Protein AF-A0A969QPL1-F1 (afdb_monomer_lite)

Radius of gyration: 15.85 Å; chains: 1; bounding box: 50×23×35 Å

Secondary structure (DSSP, 8-state):
-PPPPPPEEEEE-SSPPPHHHHHHHHHHHHSPP-EE-GGG----HHHHHHT----GGGTT-----SS-TTEEETTS--TT-SSS---EEE-SSEEEEETT-SS--B-TTT--B-

pLDDT: mean 81.13, std 14.59, range [41.38, 93.62]

Foldseek 3Di:
DDDDDKDKDKDWDPPFDDPLVQVQVQLLQVAFAAQFDLVQDPDQPSCVVVVHDLPASNQSGRPDDPDRPGGPGSQDGGPPDPGRHDQWHDDRTMIMHIPVNDDFPQPRVPRDTD

Sequence (114 aa):
MGYSTDFYGFWTLTPALSLAQTDYLQKFSRTRRVKRDPNLIKTDRRLTGIGLSLGVDAEYFVDVEDEDESIVDINLPPGSQPSLWCKWRTNDRAIAWSILGEKNSMDMSNGSII

Structure (mmCIF, N/CA/C/O backbone):
data_AF-A0A969QPL1-F1
#
_entry.id   AF-A0A969QPL1-F1
#
loop_
_atom_site.group_PDB
_atom_site.id
_atom_site.type_symbol
_atom_site.label_atom_id
_atom_site.label_alt_id
_atom_site.label_comp_id
_atom_site.label_asym_id
_atom_site.label_entity_id
_atom_site.label_seq_id
_atom_site.pdbx_PDB_ins_code
_atom_site.Cartn_x
_atom_site.Cartn_y
_atom_site.Cartn_z
_atom_site.occupancy
_atom_site.B_iso_or_equiv
_atom_site.auth_seq_id
_atom_site.auth_comp_id
_atom_site.auth_asym_id
_atom_site.auth_atom_id
_atom_site.pdbx_PDB_model_num
ATOM 1 N N . MET A 1 1 ? -34.125 -0.397 -16.904 1.00 52.84 1 MET A N 1
ATOM 2 C CA . MET A 1 1 ? -34.489 -0.640 -15.492 1.00 52.84 1 MET A CA 1
ATOM 3 C C . MET A 1 1 ? -33.302 -1.329 -14.831 1.00 52.84 1 MET A C 1
ATOM 5 O O . MET A 1 1 ? -33.234 -2.547 -14.851 1.00 52.84 1 MET A O 1
ATOM 9 N N . GLY A 1 2 ? -32.290 -0.567 -14.411 1.00 61.09 2 GLY A N 1
ATOM 10 C CA . GLY A 1 2 ? -31.081 -1.128 -13.802 1.00 61.09 2 GLY A CA 1
ATOM 11 C C . GLY A 1 2 ? -31.193 -1.056 -12.287 1.00 61.09 2 GLY A C 1
ATOM 12 O O . GLY A 1 2 ? -31.352 0.039 -11.758 1.00 61.09 2 GLY A O 1
ATOM 13 N N . TYR A 1 3 ? -31.138 -2.197 -11.607 1.00 68.81 3 TYR A N 1
ATOM 14 C CA . TYR A 1 3 ? -30.953 -2.242 -10.160 1.00 68.81 3 TYR A CA 1
ATOM 15 C C . TYR A 1 3 ? -29.448 -2.195 -9.885 1.00 68.81 3 TYR A C 1
ATOM 17 O O . TYR A 1 3 ? -28.711 -3.052 -10.373 1.00 68.81 3 TYR A O 1
ATOM 25 N N . SER A 1 4 ? -28.978 -1.194 -9.145 1.00 69.56 4 SER A N 1
ATOM 26 C CA . SER A 1 4 ? -27.626 -1.196 -8.584 1.00 69.56 4 SER A CA 1
ATOM 27 C C . SER A 1 4 ? -27.645 -1.968 -7.266 1.00 69.56 4 SER A C 1
ATOM 29 O O . SER A 1 4 ? -28.507 -1.733 -6.422 1.00 69.56 4 SER A O 1
ATOM 31 N N . THR A 1 5 ? -26.722 -2.916 -7.100 1.00 73.12 5 THR A N 1
ATOM 32 C CA . THR A 1 5 ? -26.474 -3.574 -5.809 1.00 73.12 5 THR A CA 1
ATOM 33 C C . THR A 1 5 ? -25.208 -2.981 -5.220 1.00 73.12 5 THR A C 1
ATOM 35 O O . THR A 1 5 ? -24.133 -3.117 -5.806 1.00 73.12 5 THR A O 1
ATOM 38 N N . ASP A 1 6 ? -25.346 -2.325 -4.073 1.00 72.69 6 ASP A N 1
ATOM 39 C CA . ASP A 1 6 ? -24.229 -1.711 -3.371 1.00 72.69 6 ASP A CA 1
ATOM 40 C C . ASP A 1 6 ? -23.701 -2.657 -2.295 1.00 72.69 6 ASP A C 1
ATOM 42 O O . ASP A 1 6 ? -24.438 -3.103 -1.417 1.00 72.69 6 ASP A O 1
ATOM 46 N N . PHE A 1 7 ? -22.401 -2.946 -2.354 1.00 76.00 7 PHE A N 1
ATOM 47 C CA . PHE A 1 7 ? -21.707 -3.716 -1.329 1.00 76.00 7 PHE A CA 1
ATOM 48 C C . PHE A 1 7 ? -20.938 -2.769 -0.413 1.00 76.00 7 PHE A C 1
ATOM 50 O O . PHE A 1 7 ? -20.130 -1.950 -0.869 1.00 76.00 7 PHE A O 1
ATOM 57 N N . TYR A 1 8 ? -21.179 -2.911 0.884 1.00 81.94 8 TYR A N 1
ATOM 58 C CA . TYR A 1 8 ? -20.460 -2.217 1.939 1.00 81.94 8 TYR A CA 1
ATOM 59 C C . TYR A 1 8 ? -20.210 -3.169 3.104 1.00 81.94 8 TYR A C 1
ATOM 61 O O . TYR A 1 8 ? -20.913 -4.164 3.283 1.00 81.94 8 TYR A O 1
ATOM 69 N N . GLY A 1 9 ? -19.190 -2.865 3.892 1.00 83.00 9 GLY A N 1
ATOM 70 C CA . GLY A 1 9 ? -18.877 -3.619 5.092 1.00 83.00 9 GLY A CA 1
ATOM 71 C C . GLY A 1 9 ? -17.700 -3.016 5.832 1.00 83.00 9 GLY A C 1
ATOM 72 O O . GLY A 1 9 ? -17.026 -2.109 5.339 1.00 83.00 9 GLY A O 1
ATOM 73 N N . PHE A 1 10 ? -17.488 -3.505 7.044 1.00 87.25 10 PHE A N 1
ATOM 74 C CA . PHE A 1 10 ? -16.338 -3.164 7.859 1.00 87.25 10 PHE A CA 1
ATOM 75 C C . PHE A 1 10 ? -16.001 -4.333 8.778 1.00 87.25 10 PHE A C 1
ATOM 77 O O . PHE A 1 10 ? -16.836 -5.200 9.039 1.00 87.25 10 PHE A O 1
ATOM 84 N N . TRP A 1 11 ? -14.779 -4.337 9.289 1.00 85.75 11 TRP A N 1
ATOM 85 C CA . TRP A 1 11 ? -14.391 -5.189 10.405 1.00 85.75 11 TRP A CA 1
ATOM 86 C C . TRP A 1 11 ? -13.685 -4.367 11.478 1.00 85.75 11 TRP A C 1
ATOM 88 O O . TRP A 1 11 ? -13.185 -3.270 11.212 1.00 85.75 11 TRP A O 1
ATOM 98 N N . THR A 1 12 ? -13.649 -4.901 12.694 1.00 88.88 12 THR A N 1
ATOM 99 C CA . THR A 1 12 ? -12.961 -4.297 13.837 1.00 88.88 12 THR A CA 1
ATOM 100 C C . THR A 1 12 ? -11.598 -4.939 14.050 1.00 88.88 12 THR A C 1
ATOM 102 O O . THR A 1 12 ? -11.444 -6.151 13.913 1.00 88.88 12 THR A O 1
ATOM 105 N N . LEU A 1 13 ? -10.616 -4.131 14.433 1.00 86.19 13 LEU A N 1
ATOM 106 C CA . LEU A 1 13 ? -9.248 -4.540 14.713 1.00 86.19 13 LEU A CA 1
ATOM 107 C C . LEU A 1 13 ? -9.016 -4.548 16.224 1.00 86.19 13 LEU A C 1
ATOM 109 O O . LEU A 1 13 ? -9.333 -3.589 16.930 1.00 86.19 13 LEU A O 1
ATOM 113 N N . THR A 1 14 ? -8.486 -5.652 16.742 1.00 90.44 14 THR A N 1
ATOM 114 C CA . THR A 1 14 ? -8.067 -5.763 18.142 1.00 90.44 14 THR A CA 1
ATOM 115 C C . THR A 1 14 ? -6.766 -6.568 18.192 1.00 90.44 14 THR A C 1
ATOM 117 O O . THR A 1 14 ? -6.782 -7.735 17.802 1.00 90.44 14 THR A O 1
ATOM 120 N N . PRO A 1 15 ? -5.641 -5.976 18.639 1.00 90.25 15 PRO A N 1
ATOM 121 C CA . PRO A 1 15 ? -5.499 -4.620 19.188 1.00 90.25 15 PRO A CA 1
ATOM 122 C C . PRO A 1 15 ? -5.731 -3.506 18.148 1.00 90.25 15 PRO A C 1
ATOM 124 O O . PRO A 1 15 ? -5.720 -3.755 16.944 1.00 90.25 15 PRO A O 1
ATOM 127 N N . ALA A 1 16 ? -5.969 -2.281 18.627 1.00 91.50 16 ALA A N 1
ATOM 128 C CA . ALA A 1 16 ? -6.066 -1.106 17.761 1.00 91.50 16 ALA A CA 1
ATOM 129 C C . ALA A 1 16 ? -4.737 -0.862 17.027 1.00 91.50 16 ALA A C 1
ATOM 131 O O . ALA A 1 16 ? -3.664 -1.182 17.548 1.00 91.50 16 ALA A O 1
ATOM 132 N N . LEU A 1 17 ? -4.816 -0.281 15.832 1.00 90.19 17 LEU A N 1
ATOM 133 C CA . LEU A 1 17 ? -3.645 0.055 15.034 1.00 90.19 17 LEU A CA 1
ATOM 134 C C . LEU A 1 17 ? -2.809 1.142 15.705 1.00 90.19 17 LEU A C 1
ATOM 136 O O . LEU A 1 17 ? -3.323 2.057 16.350 1.00 90.19 17 LEU A O 1
ATOM 140 N N . SER A 1 18 ? -1.500 1.084 15.480 1.00 92.88 18 SER A N 1
ATOM 141 C CA . SER A 1 18 ? -0.619 2.195 15.816 1.00 92.88 18 SER A CA 1
ATOM 142 C C . SER A 1 18 ? -0.863 3.393 14.891 1.00 92.88 18 SER A C 1
ATOM 144 O O . SER A 1 18 ? -1.432 3.272 13.799 1.00 92.88 18 SER A O 1
ATOM 146 N N . LEU A 1 19 ? -0.376 4.569 15.294 1.00 91.81 19 LEU A N 1
ATOM 147 C CA . LEU A 1 19 ? -0.451 5.772 14.462 1.00 91.81 19 LEU A CA 1
ATOM 148 C C . LEU A 1 19 ? 0.270 5.579 13.114 1.00 91.81 19 LEU A C 1
ATOM 150 O O . LEU A 1 19 ? -0.247 5.989 12.080 1.00 91.81 19 LEU A O 1
ATOM 154 N N . ALA A 1 20 ? 1.422 4.897 13.117 1.00 91.69 20 ALA A N 1
ATOM 155 C CA . ALA A 1 20 ? 2.189 4.601 11.905 1.00 91.69 20 ALA A CA 1
ATOM 156 C C . ALA A 1 20 ? 1.446 3.636 10.967 1.00 91.69 20 ALA A C 1
ATOM 158 O O . ALA A 1 20 ? 1.436 3.834 9.754 1.00 91.69 20 ALA A O 1
ATOM 159 N N . GLN A 1 21 ? 0.777 2.622 11.524 1.00 92.56 21 GLN A N 1
ATOM 160 C CA . GLN A 1 21 ? -0.059 1.709 10.744 1.00 92.56 21 GLN A CA 1
ATOM 161 C C . GLN A 1 21 ? -1.275 2.433 10.161 1.00 92.56 21 GLN A C 1
ATOM 163 O O . GLN A 1 21 ? -1.606 2.241 8.996 1.00 92.56 21 GLN A O 1
ATOM 168 N N . THR A 1 22 ? -1.912 3.308 10.939 1.00 90.94 22 THR A N 1
ATOM 169 C CA . THR A 1 22 ? -3.063 4.088 10.470 1.00 90.94 22 THR A CA 1
ATOM 170 C C . THR A 1 22 ? -2.668 5.038 9.333 1.00 90.94 22 THR A C 1
ATOM 172 O O . THR A 1 22 ? -3.355 5.055 8.311 1.00 90.94 22 THR A O 1
ATOM 175 N N . ASP A 1 23 ? -1.542 5.759 9.456 1.00 90.94 23 ASP A N 1
ATOM 176 C CA . ASP A 1 23 ? -0.989 6.597 8.373 1.00 90.94 23 ASP A CA 1
ATOM 177 C C . ASP A 1 23 ? -0.726 5.767 7.111 1.00 90.94 23 ASP A C 1
ATOM 179 O O . ASP A 1 23 ? -1.152 6.133 6.013 1.00 90.94 23 ASP A O 1
ATOM 183 N N . TYR A 1 24 ? -0.092 4.601 7.276 1.00 92.25 24 TYR A N 1
ATOM 184 C CA . TYR A 1 24 ? 0.197 3.698 6.170 1.00 92.25 24 TYR A CA 1
ATOM 185 C C . TYR A 1 24 ? -1.069 3.258 5.427 1.00 92.25 24 TYR A C 1
ATOM 187 O O . TYR A 1 24 ? -1.142 3.423 4.211 1.00 92.25 24 TYR A O 1
ATOM 195 N N . LEU A 1 25 ? -2.084 2.738 6.127 1.00 90.62 25 LEU A N 1
ATOM 196 C CA . LEU A 1 25 ? -3.312 2.247 5.488 1.00 90.62 25 LEU A CA 1
ATOM 197 C C . LEU A 1 25 ? -4.096 3.383 4.816 1.00 90.62 25 LEU A C 1
ATOM 199 O O . LEU A 1 25 ? -4.620 3.212 3.711 1.00 90.62 25 LEU A O 1
ATOM 203 N N . GLN A 1 26 ? -4.145 4.563 5.445 1.00 88.25 26 GLN A N 1
ATOM 204 C CA . GLN A 1 26 ? -4.757 5.744 4.837 1.00 88.25 26 GLN A CA 1
ATOM 205 C C . GLN A 1 26 ? -4.036 6.135 3.547 1.00 88.25 26 GLN A C 1
ATOM 207 O O . GLN A 1 26 ? -4.696 6.395 2.538 1.00 88.25 26 GLN A O 1
ATOM 212 N N . LYS A 1 27 ? -2.701 6.120 3.530 1.00 89.62 27 LYS A N 1
ATOM 213 C CA . LYS A 1 27 ? -1.933 6.402 2.314 1.00 89.62 27 LYS A CA 1
ATOM 214 C C . LYS A 1 27 ? -2.130 5.315 1.259 1.00 89.62 27 LYS A C 1
ATOM 216 O O . LYS A 1 27 ? -2.448 5.626 0.114 1.00 89.62 27 LYS A O 1
ATOM 221 N N . PHE A 1 28 ? -2.054 4.047 1.651 1.00 90.25 28 PHE A N 1
ATOM 222 C CA . PHE A 1 28 ? -2.261 2.907 0.761 1.00 90.25 28 PHE A CA 1
ATOM 223 C C . PHE A 1 28 ? -3.621 2.955 0.059 1.00 90.25 28 PHE A C 1
ATOM 225 O O . PHE A 1 28 ? -3.701 2.629 -1.120 1.00 90.25 28 PHE A O 1
ATOM 232 N N . SER A 1 29 ? -4.681 3.403 0.745 1.00 88.19 29 SER A N 1
ATOM 233 C CA . SER A 1 29 ? -6.018 3.579 0.150 1.00 88.19 29 SER A CA 1
ATOM 234 C C . SER A 1 29 ? -6.099 4.613 -0.970 1.00 88.19 29 SER A C 1
ATOM 236 O O . SER A 1 29 ? -6.960 4.514 -1.842 1.00 88.19 29 SER A O 1
ATOM 238 N N . ARG A 1 30 ? -5.216 5.613 -0.948 1.00 86.44 30 ARG A N 1
ATOM 239 C CA . ARG A 1 30 ? -5.224 6.743 -1.887 1.00 86.44 30 ARG A CA 1
ATOM 240 C C . ARG A 1 30 ? -4.254 6.543 -3.044 1.00 86.44 30 ARG A C 1
ATOM 242 O O . ARG A 1 30 ? -4.390 7.194 -4.074 1.00 86.44 30 ARG A O 1
ATOM 249 N N . THR A 1 31 ? -3.285 5.650 -2.881 1.00 88.38 31 THR A N 1
ATOM 250 C CA . THR A 1 31 ? -2.272 5.377 -3.894 1.00 88.38 31 THR A CA 1
ATOM 251 C C . THR A 1 31 ? -2.763 4.326 -4.887 1.00 88.38 31 THR A C 1
ATOM 253 O O . THR A 1 31 ? -3.187 3.234 -4.502 1.00 88.38 31 THR A O 1
ATOM 256 N N . ARG A 1 32 ? -2.630 4.629 -6.183 1.00 88.94 32 ARG A N 1
ATOM 257 C CA . ARG A 1 32 ? -2.863 3.664 -7.261 1.00 88.94 32 ARG A CA 1
ATOM 258 C C . ARG A 1 32 ? -1.871 2.507 -7.157 1.00 88.94 32 ARG A C 1
ATOM 260 O O . ARG A 1 32 ? -0.655 2.708 -7.104 1.00 88.94 32 ARG A O 1
ATOM 267 N N . ARG A 1 33 ? -2.395 1.289 -7.180 1.00 91.69 33 ARG A N 1
ATOM 268 C CA . ARG A 1 33 ? -1.616 0.059 -7.229 1.00 91.69 33 ARG A CA 1
ATOM 269 C C . ARG A 1 33 ? -1.160 -0.173 -8.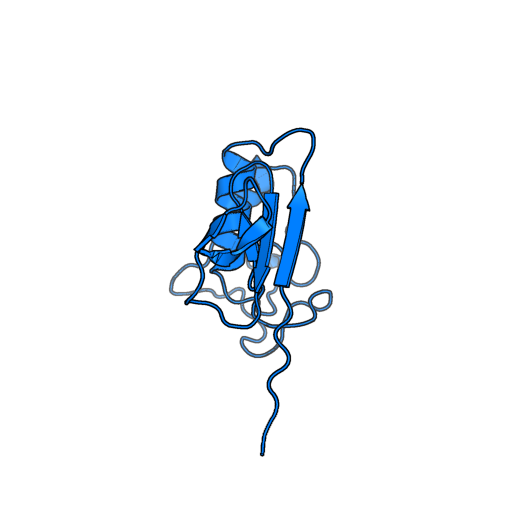651 1.00 91.69 33 ARG A C 1
ATOM 271 O O . ARG A 1 33 ? -1.988 -0.273 -9.542 1.00 91.69 33 ARG A O 1
ATOM 278 N N . VAL A 1 34 ? 0.150 -0.185 -8.854 1.00 91.94 34 VAL A N 1
ATOM 279 C CA . VAL A 1 34 ? 0.774 -0.437 -10.153 1.00 91.94 34 VAL A CA 1
ATOM 280 C C . VAL A 1 34 ? 1.963 -1.358 -9.955 1.00 91.94 34 VAL A C 1
ATOM 282 O 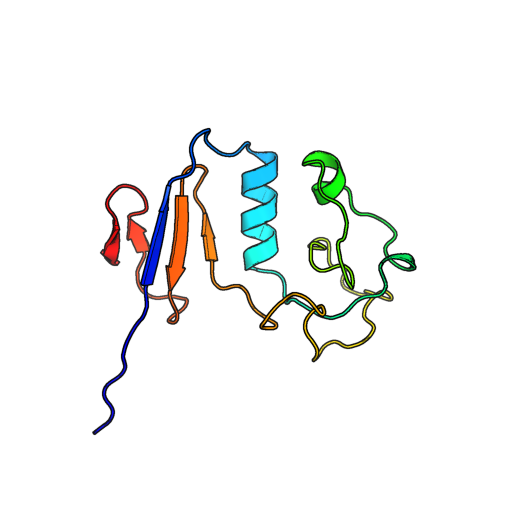O . VAL A 1 34 ? 2.573 -1.339 -8.879 1.00 91.94 34 VAL A O 1
ATOM 285 N N . LYS A 1 35 ? 2.264 -2.154 -10.975 1.00 93.38 35 LYS A N 1
ATOM 286 C CA . LYS A 1 35 ? 3.367 -3.102 -10.977 1.00 93.38 35 LYS A CA 1
ATOM 287 C C . LYS A 1 35 ? 4.698 -2.354 -10.989 1.00 93.38 35 LYS A C 1
ATOM 289 O O . LYS A 1 35 ? 4.949 -1.546 -11.888 1.00 93.38 35 LYS A O 1
ATOM 294 N N . ARG A 1 36 ? 5.551 -2.641 -10.009 1.00 93.44 36 ARG A N 1
ATOM 295 C CA . ARG A 1 36 ? 6.873 -2.027 -9.856 1.00 93.44 36 ARG A CA 1
ATOM 296 C C . ARG A 1 36 ? 7.968 -3.071 -9.732 1.00 93.44 36 ARG A C 1
ATOM 298 O O . ARG A 1 36 ? 7.702 -4.202 -9.334 1.00 93.44 36 ARG A O 1
ATOM 305 N N . ASP A 1 37 ? 9.195 -2.664 -10.025 1.00 93.38 37 ASP A N 1
ATOM 306 C CA . ASP A 1 37 ? 10.398 -3.415 -9.685 1.00 93.38 37 ASP A CA 1
ATOM 307 C C . ASP A 1 37 ? 10.865 -3.014 -8.273 1.00 93.38 37 ASP A C 1
ATOM 309 O O . ASP A 1 37 ? 11.277 -1.866 -8.070 1.00 93.38 37 ASP A O 1
ATOM 313 N N . PRO A 1 38 ? 10.834 -3.931 -7.286 1.00 91.38 38 PRO A N 1
ATOM 314 C CA . PRO A 1 38 ? 11.314 -3.655 -5.935 1.00 91.38 38 PRO A CA 1
ATOM 315 C C . PRO A 1 38 ? 12.771 -3.176 -5.870 1.00 91.38 38 PRO A C 1
ATOM 317 O O . PRO A 1 38 ? 13.123 -2.454 -4.942 1.00 91.38 38 PRO A O 1
ATOM 320 N N . ASN A 1 39 ? 13.618 -3.550 -6.837 1.00 91.44 39 ASN A N 1
ATOM 321 C CA . ASN A 1 39 ? 15.044 -3.206 -6.833 1.00 91.44 39 ASN A CA 1
ATOM 322 C C . ASN A 1 39 ? 15.315 -1.737 -7.186 1.00 91.44 39 ASN A C 1
ATOM 324 O O . ASN A 1 39 ? 16.388 -1.219 -6.880 1.00 91.44 39 ASN A O 1
ATOM 328 N N . LEU A 1 40 ? 14.360 -1.070 -7.838 1.00 90.56 40 LEU A N 1
ATOM 329 C CA . LEU A 1 40 ? 14.477 0.330 -8.251 1.00 90.56 40 LEU A CA 1
ATOM 330 C C . LEU A 1 40 ? 13.961 1.305 -7.180 1.00 90.56 40 LEU A C 1
ATOM 332 O O . LEU A 1 40 ? 14.110 2.520 -7.315 1.00 90.56 40 LEU A O 1
ATOM 336 N N . ILE A 1 41 ? 13.376 0.790 -6.095 1.00 88.81 41 ILE A N 1
ATOM 337 C CA . ILE A 1 41 ? 12.814 1.599 -5.014 1.00 88.81 41 ILE A CA 1
ATOM 338 C C . ILE A 1 41 ? 13.928 2.034 -4.061 1.00 88.81 41 ILE A C 1
ATOM 340 O O . ILE A 1 41 ? 14.544 1.223 -3.374 1.00 88.81 41 ILE A O 1
ATOM 344 N N . LYS A 1 42 ? 14.171 3.348 -3.999 1.00 85.38 42 LYS A N 1
ATOM 345 C CA . LYS A 1 42 ? 15.260 3.945 -3.205 1.00 85.38 42 LYS A CA 1
ATOM 346 C C . LYS A 1 42 ? 14.916 4.098 -1.721 1.00 85.38 42 LYS A C 1
ATOM 348 O O . LYS A 1 42 ? 15.813 4.079 -0.886 1.00 85.38 42 LYS A O 1
ATOM 353 N N . THR A 1 43 ? 13.637 4.298 -1.393 1.00 84.06 43 THR A N 1
ATOM 354 C CA . THR A 1 43 ? 13.173 4.568 -0.023 1.00 84.06 43 THR A CA 1
ATOM 355 C C . THR A 1 43 ? 11.852 3.864 0.254 1.00 84.06 43 THR A C 1
ATOM 357 O O . THR A 1 43 ? 10.902 4.036 -0.495 1.00 84.06 43 THR A O 1
ATOM 360 N N . ASP A 1 44 ? 11.755 3.153 1.377 1.00 85.44 44 ASP A N 1
ATOM 361 C CA . ASP A 1 44 ? 10.543 2.462 1.840 1.00 85.44 44 ASP A CA 1
ATOM 362 C C . ASP A 1 44 ? 10.232 2.755 3.325 1.00 85.44 44 ASP A C 1
ATOM 364 O O . ASP A 1 44 ? 9.667 1.935 4.052 1.00 85.44 44 ASP A O 1
ATOM 368 N N . ARG A 1 45 ? 10.601 3.954 3.798 1.00 85.00 45 ARG A N 1
ATOM 369 C CA . ARG A 1 45 ? 10.598 4.344 5.221 1.00 85.00 45 ARG A CA 1
ATOM 370 C C . ARG A 1 45 ? 9.304 3.994 5.963 1.00 85.00 45 ARG A C 1
ATOM 372 O O . ARG A 1 45 ? 9.370 3.588 7.124 1.00 85.00 45 ARG A O 1
ATOM 379 N N . ARG A 1 46 ? 8.135 4.164 5.331 1.00 88.56 46 ARG A N 1
ATOM 380 C CA . ARG A 1 46 ? 6.840 3.830 5.952 1.00 88.56 46 ARG A CA 1
ATOM 381 C C . ARG A 1 46 ? 6.674 2.333 6.196 1.00 88.56 46 ARG A C 1
ATOM 383 O O . ARG A 1 46 ? 6.164 1.968 7.247 1.00 88.56 46 ARG A O 1
ATOM 390 N N . LEU A 1 47 ? 7.127 1.498 5.262 1.00 89.75 47 LEU A N 1
ATOM 391 C CA . LEU A 1 47 ? 7.070 0.038 5.356 1.00 89.75 47 LEU A CA 1
ATOM 392 C C . LEU A 1 47 ? 8.022 -0.480 6.430 1.00 89.75 47 LEU A C 1
ATOM 394 O O . LEU A 1 47 ? 7.593 -1.191 7.340 1.00 89.75 47 LEU A O 1
ATOM 398 N N . THR A 1 48 ? 9.267 -0.003 6.405 1.00 87.69 48 THR A N 1
ATOM 399 C CA . THR A 1 48 ? 10.261 -0.305 7.440 1.00 87.69 48 THR A CA 1
ATOM 400 C C . THR A 1 48 ? 9.756 0.095 8.834 1.00 87.69 48 THR A C 1
ATOM 402 O O . THR A 1 48 ? 9.901 -0.664 9.790 1.00 87.69 48 THR A O 1
ATOM 405 N N . GLY A 1 49 ? 9.081 1.246 8.959 1.00 86.94 49 GLY A N 1
ATOM 406 C CA . GLY A 1 49 ? 8.518 1.730 10.225 1.00 86.94 49 GLY A CA 1
ATOM 407 C C . GLY A 1 49 ? 7.390 0.873 10.818 1.00 86.94 49 GLY A C 1
ATOM 408 O O . GLY A 1 49 ? 7.129 0.970 12.016 1.00 86.94 49 GLY A O 1
ATOM 409 N N . ILE A 1 50 ? 6.737 0.032 10.011 1.00 91.81 50 ILE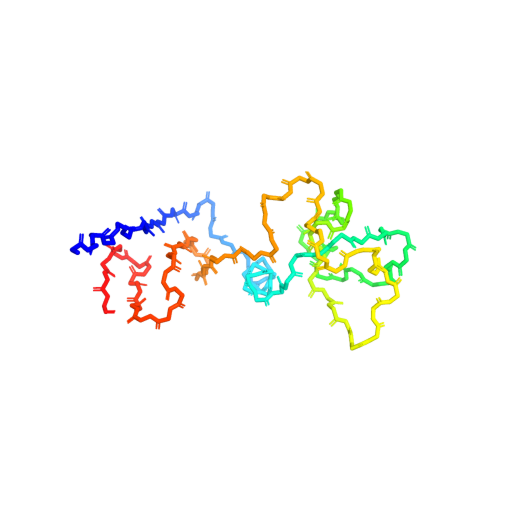 A N 1
ATOM 410 C CA . ILE A 1 50 ? 5.680 -0.894 10.454 1.00 91.81 50 ILE A CA 1
ATOM 411 C C . ILE A 1 50 ? 6.091 -2.371 10.338 1.00 91.81 50 ILE A C 1
ATOM 413 O O . ILE A 1 50 ? 5.271 -3.246 10.606 1.00 91.81 50 ILE A O 1
ATOM 417 N N . GLY A 1 51 ? 7.343 -2.651 9.956 1.00 91.19 51 GLY A N 1
ATOM 418 C CA . GLY A 1 51 ? 7.874 -4.008 9.803 1.00 91.19 51 GLY A CA 1
ATOM 419 C C . GLY A 1 51 ? 7.333 -4.774 8.591 1.00 91.19 51 GLY A C 1
ATOM 420 O O . GLY A 1 51 ? 7.313 -6.003 8.617 1.00 91.19 51 GLY A O 1
ATOM 421 N N . LEU A 1 52 ? 6.872 -4.075 7.549 1.00 91.06 52 LEU A N 1
ATOM 422 C CA . LEU A 1 52 ? 6.370 -4.682 6.313 1.00 91.06 52 LEU A CA 1
ATOM 423 C C . LEU A 1 52 ? 7.459 -4.644 5.229 1.00 91.06 52 LEU A C 1
ATOM 425 O O . LEU A 1 52 ? 8.24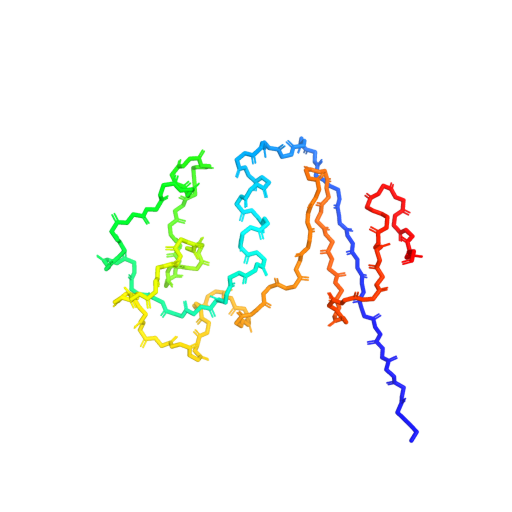2 -3.700 5.174 1.00 91.06 52 LEU A O 1
ATOM 429 N N . SER A 1 53 ? 7.513 -5.657 4.363 1.00 92.88 53 SER A N 1
ATOM 430 C CA . SER A 1 53 ? 8.372 -5.638 3.171 1.00 92.88 53 SER A CA 1
ATOM 431 C C . SER A 1 53 ? 7.652 -4.984 1.986 1.00 92.88 53 SER A C 1
ATOM 433 O O . SER A 1 53 ? 6.460 -4.688 2.058 1.00 92.88 53 SER A O 1
ATOM 435 N N . LEU A 1 54 ? 8.354 -4.779 0.868 1.00 91.19 54 LEU A N 1
ATOM 436 C CA . LEU A 1 54 ? 7.744 -4.294 -0.380 1.00 91.19 54 LEU A CA 1
ATOM 437 C C . LEU A 1 54 ? 6.715 -5.280 -0.965 1.00 91.19 54 LEU A C 1
ATOM 439 O O . LEU A 1 54 ? 5.777 -4.850 -1.636 1.00 91.19 54 LEU A O 1
ATOM 443 N N . GLY A 1 55 ? 6.862 -6.575 -0.670 1.00 91.38 55 GLY A N 1
ATOM 444 C CA . GLY A 1 55 ? 6.038 -7.652 -1.218 1.00 91.38 55 GLY A CA 1
ATOM 445 C C . GLY A 1 55 ? 6.320 -7.932 -2.699 1.00 91.38 55 GLY A C 1
ATOM 446 O O . GLY A 1 55 ? 7.353 -7.528 -3.240 1.00 91.38 55 GLY A O 1
ATOM 447 N N . VAL A 1 56 ? 5.416 -8.662 -3.354 1.00 91.75 56 VAL A N 1
ATOM 448 C CA . VAL A 1 56 ? 5.553 -9.019 -4.779 1.00 91.75 56 VAL A CA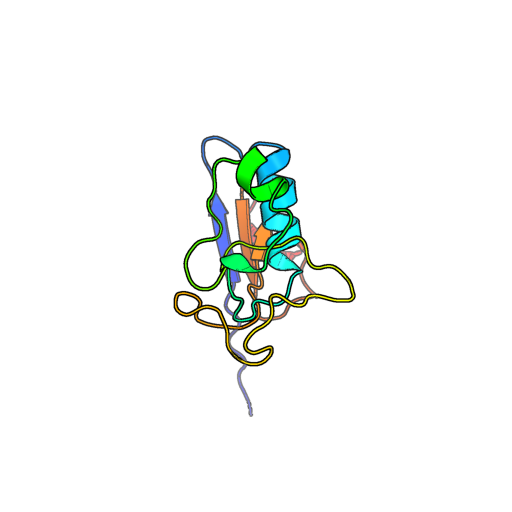 1
ATOM 449 C C . VAL A 1 56 ? 5.281 -7.789 -5.643 1.00 91.75 56 VAL A C 1
ATOM 451 O O . VAL A 1 56 ? 4.303 -7.088 -5.408 1.00 91.75 56 VAL A O 1
ATOM 454 N N . ASP A 1 57 ? 6.134 -7.506 -6.632 1.00 93.62 57 ASP A N 1
ATOM 455 C CA . ASP A 1 57 ? 6.001 -6.340 -7.528 1.00 93.62 57 ASP A CA 1
ATOM 456 C C . ASP A 1 57 ? 5.810 -4.989 -6.791 1.00 93.62 57 ASP A C 1
ATOM 458 O O . ASP A 1 57 ? 5.096 -4.094 -7.256 1.00 93.62 57 ASP A O 1
ATOM 462 N N . ALA A 1 58 ? 6.407 -4.869 -5.600 1.00 92.38 58 ALA A N 1
ATOM 463 C CA . ALA A 1 58 ? 6.250 -3.758 -4.662 1.00 92.38 58 ALA A CA 1
ATOM 464 C C . ALA A 1 58 ? 4.789 -3.420 -4.303 1.00 92.38 58 ALA A C 1
ATOM 466 O O . ALA A 1 58 ? 4.394 -2.254 -4.187 1.00 92.38 58 ALA A O 1
ATOM 467 N N . GLU A 1 59 ? 3.971 -4.454 -4.111 1.00 91.81 59 GLU A N 1
ATOM 468 C CA . GLU A 1 59 ? 2.547 -4.349 -3.800 1.00 91.81 59 GLU A CA 1
ATOM 469 C C . GLU A 1 59 ? 2.208 -3.428 -2.620 1.00 91.81 59 GLU A C 1
ATOM 471 O O . GLU A 1 59 ? 1.157 -2.777 -2.631 1.00 91.81 59 GLU A O 1
ATOM 476 N N . TYR A 1 60 ? 3.102 -3.339 -1.633 1.00 92.44 60 TYR A N 1
ATOM 477 C CA . TYR A 1 60 ? 2.902 -2.563 -0.415 1.00 92.44 60 TYR A CA 1
ATOM 478 C C . TYR A 1 60 ? 3.439 -1.136 -0.492 1.00 92.44 60 TYR A C 1
ATOM 480 O O . TYR A 1 60 ? 3.219 -0.348 0.428 1.00 92.44 60 TYR A O 1
ATOM 488 N N . PHE A 1 61 ? 4.108 -0.773 -1.584 1.00 91.94 61 PHE A N 1
ATOM 489 C CA . PHE A 1 61 ? 4.734 0.530 -1.741 1.00 91.94 61 PHE A CA 1
ATOM 490 C C . PHE A 1 61 ? 3.707 1.667 -1.850 1.00 91.94 61 PHE A C 1
ATOM 492 O O . PHE A 1 61 ? 2.778 1.630 -2.661 1.00 91.94 61 PHE A O 1
ATOM 499 N N . VAL A 1 62 ? 3.875 2.716 -1.044 1.00 89.94 62 VAL A N 1
ATOM 500 C CA . VAL A 1 62 ? 2.944 3.861 -0.984 1.00 89.94 62 VAL A CA 1
ATOM 501 C C . VAL A 1 62 ? 3.619 5.211 -1.202 1.00 89.94 62 VAL A C 1
ATOM 503 O O . VAL A 1 62 ? 2.927 6.217 -1.364 1.00 89.94 62 VAL A O 1
ATOM 506 N N . ASP A 1 63 ? 4.948 5.248 -1.204 1.00 85.88 63 ASP A N 1
ATOM 507 C CA . ASP A 1 63 ? 5.753 6.467 -1.231 1.00 85.88 63 ASP A CA 1
ATOM 508 C C . ASP A 1 63 ? 6.081 6.885 -2.667 1.00 85.88 63 ASP A C 1
ATOM 510 O O . ASP A 1 63 ? 7.233 6.942 -3.064 1.00 85.88 63 ASP A O 1
ATOM 514 N N . VAL A 1 64 ? 5.036 7.159 -3.450 1.00 75.19 64 VAL A N 1
ATOM 515 C CA . VAL A 1 64 ? 5.172 7.579 -4.852 1.00 75.19 64 VAL A CA 1
ATOM 516 C C . VAL A 1 64 ? 5.685 9.020 -4.921 1.00 75.19 64 VAL A C 1
ATOM 518 O O . VAL A 1 64 ? 5.098 9.905 -4.293 1.00 75.19 64 VAL A O 1
ATOM 521 N N . GLU A 1 65 ? 6.756 9.232 -5.682 1.00 66.31 65 GLU A N 1
ATOM 522 C CA . GLU A 1 65 ? 7.274 10.544 -6.090 1.00 66.31 65 GLU A CA 1
ATOM 523 C C . GLU A 1 65 ? 6.822 10.857 -7.530 1.00 66.31 65 GLU A C 1
ATOM 525 O O . GLU A 1 65 ? 6.391 9.957 -8.252 1.00 66.31 65 GLU A O 1
ATOM 530 N N . ASP A 1 66 ? 6.886 12.127 -7.948 1.00 59.50 66 ASP A N 1
ATOM 531 C CA . ASP A 1 66 ? 6.386 12.572 -9.263 1.00 59.50 66 ASP A CA 1
ATOM 532 C C . ASP A 1 66 ? 7.128 11.918 -10.452 1.00 59.50 66 ASP A C 1
ATOM 534 O O . ASP A 1 66 ? 6.560 11.786 -11.537 1.00 59.50 66 ASP A O 1
ATOM 538 N N . GLU A 1 67 ? 8.358 11.436 -10.238 1.00 65.38 67 GLU A N 1
ATOM 539 C CA . GLU A 1 67 ? 9.162 10.684 -11.210 1.00 65.38 67 GLU A CA 1
ATOM 540 C C . GLU A 1 67 ? 9.547 9.309 -10.629 1.00 65.38 67 GLU A C 1
ATOM 542 O O . GLU A 1 67 ? 10.608 9.128 -10.033 1.00 65.38 67 GLU A O 1
ATOM 547 N N . ASP A 1 68 ? 8.654 8.323 -10.765 1.00 78.44 68 ASP A N 1
ATOM 548 C CA . ASP A 1 68 ? 8.852 6.966 -10.233 1.00 78.44 68 ASP A CA 1
ATOM 549 C C . ASP A 1 68 ? 9.414 6.015 -11.309 1.00 78.44 68 ASP A C 1
ATOM 551 O O . ASP A 1 68 ? 8.671 5.372 -12.055 1.00 78.44 68 ASP A O 1
ATOM 555 N N . GLU A 1 69 ? 10.746 5.906 -11.365 1.00 86.81 69 GLU A N 1
ATOM 556 C CA . GLU A 1 69 ? 11.484 4.984 -12.250 1.00 86.81 69 GLU A CA 1
ATOM 557 C C . GLU A 1 69 ? 11.212 3.500 -11.939 1.00 86.81 69 GLU A C 1
ATOM 559 O O . GLU A 1 69 ? 11.538 2.634 -12.750 1.00 86.81 69 GLU A O 1
ATOM 564 N N . SER A 1 70 ? 10.617 3.179 -10.781 1.00 90.56 70 SER A N 1
ATOM 565 C CA . SER A 1 70 ? 10.346 1.790 -10.395 1.00 90.56 70 SER A CA 1
ATOM 566 C C . SER A 1 70 ? 9.136 1.186 -11.104 1.00 90.56 70 SER A C 1
ATOM 568 O O . SER A 1 70 ? 8.943 -0.029 -11.048 1.00 90.56 70 SER A O 1
ATOM 570 N N . ILE A 1 71 ? 8.305 1.998 -11.767 1.00 91.75 71 ILE A N 1
ATOM 571 C CA . ILE A 1 71 ? 7.084 1.533 -12.432 1.00 91.75 71 ILE A CA 1
ATOM 572 C C . ILE A 1 71 ? 7.444 0.710 -13.673 1.00 91.75 71 ILE A C 1
ATOM 574 O O . ILE A 1 71 ? 7.955 1.228 -14.660 1.00 91.75 71 ILE A O 1
ATOM 578 N N . VAL A 1 72 ? 7.092 -0.576 -13.638 1.00 93.19 72 VAL A N 1
ATOM 579 C CA . VAL A 1 72 ? 7.245 -1.501 -14.771 1.00 93.19 72 VAL A CA 1
ATOM 580 C C . VAL A 1 72 ? 6.036 -1.406 -15.697 1.00 93.19 72 VAL A C 1
ATOM 582 O O . VAL A 1 72 ? 6.187 -1.349 -16.913 1.00 93.19 72 VAL A O 1
ATOM 585 N N . ASP A 1 73 ? 4.829 -1.385 -15.123 1.00 91.56 73 ASP A N 1
ATOM 586 C CA . ASP A 1 73 ? 3.588 -1.204 -15.875 1.00 91.56 73 ASP A CA 1
ATOM 587 C C . ASP A 1 73 ? 2.544 -0.477 -15.020 1.00 91.56 73 ASP A C 1
ATOM 589 O O . ASP A 1 73 ? 2.075 -0.974 -13.994 1.00 91.56 73 ASP A O 1
ATOM 593 N N . ILE A 1 74 ? 2.158 0.717 -15.472 1.00 90.00 74 ILE A N 1
ATOM 594 C CA . ILE A 1 74 ? 1.183 1.572 -14.794 1.00 90.00 74 ILE A CA 1
ATOM 595 C C . ILE A 1 74 ? -0.245 0.998 -14.833 1.00 90.00 74 ILE A C 1
ATOM 597 O O . ILE A 1 74 ? -1.077 1.331 -13.988 1.00 90.00 74 ILE A O 1
ATOM 601 N N . ASN A 1 75 ? -0.567 0.151 -15.809 1.00 91.00 75 ASN A N 1
ATOM 602 C CA . ASN A 1 75 ? -1.908 -0.384 -16.046 1.00 91.00 75 ASN A CA 1
ATOM 603 C C . ASN A 1 75 ? -2.103 -1.806 -15.516 1.00 91.00 75 ASN A C 1
ATOM 605 O O . ASN A 1 75 ? -3.234 -2.294 -15.529 1.00 91.00 75 ASN A O 1
ATOM 609 N N . LEU A 1 76 ? -1.050 -2.436 -14.995 1.00 92.50 76 LEU A N 1
ATOM 610 C CA . LEU A 1 76 ? -1.140 -3.721 -14.313 1.00 92.50 76 LEU A CA 1
ATOM 611 C C . LEU A 1 76 ? -1.006 -3.545 -12.799 1.00 92.50 76 LEU A C 1
ATOM 613 O O . LEU A 1 76 ? -0.096 -2.848 -12.346 1.00 92.50 76 LEU A O 1
ATOM 617 N N . PRO A 1 77 ? -1.883 -4.167 -11.993 1.00 92.75 77 PRO A N 1
ATOM 618 C CA . PRO A 1 77 ? -1.653 -4.248 -10.563 1.00 92.75 77 PRO A CA 1
ATOM 619 C C . PRO A 1 77 ? -0.458 -5.175 -10.262 1.00 92.75 77 PRO A C 1
ATOM 621 O O . PRO A 1 77 ? -0.073 -5.990 -11.106 1.00 92.75 77 PRO A O 1
ATOM 624 N N . PRO A 1 78 ? 0.116 -5.080 -9.052 1.00 92.94 78 PRO A N 1
ATOM 625 C CA . PRO A 1 78 ? 1.025 -6.095 -8.519 1.00 92.94 78 PRO A CA 1
ATOM 626 C C . PRO A 1 78 ? 0.404 -7.499 -8.594 1.00 92.94 78 PRO A C 1
ATOM 628 O O . PRO A 1 78 ? -0.808 -7.634 -8.418 1.00 92.94 78 PRO A O 1
ATOM 631 N N . GLY A 1 79 ? 1.206 -8.545 -8.820 1.00 88.62 79 GLY A N 1
ATOM 632 C CA . GLY A 1 79 ? 0.697 -9.892 -9.134 1.00 88.62 79 GLY A CA 1
ATOM 633 C C . GLY A 1 79 ? -0.264 -10.529 -8.111 1.00 88.62 79 GLY A C 1
ATOM 634 O O . GLY A 1 79 ? -1.063 -11.389 -8.472 1.00 88.62 79 GLY A O 1
ATOM 635 N N . SER A 1 80 ? -0.218 -10.106 -6.851 1.00 88.88 80 SER A N 1
ATOM 636 C CA . SER A 1 80 ? -1.074 -10.557 -5.739 1.00 88.88 80 SER A CA 1
ATOM 637 C C . SER A 1 80 ? -2.321 -9.691 -5.517 1.00 88.88 80 SER A C 1
ATOM 639 O O . SER A 1 80 ? -3.170 -10.043 -4.696 1.00 88.88 80 SER A O 1
ATOM 641 N N . GLN A 1 81 ? -2.457 -8.560 -6.216 1.00 88.25 81 GLN A N 1
ATOM 642 C CA . GLN A 1 81 ? -3.546 -7.607 -6.011 1.00 88.25 81 GLN A CA 1
ATOM 643 C C . GLN A 1 81 ? -4.569 -7.676 -7.153 1.00 88.25 81 GLN A C 1
ATOM 645 O O . GLN A 1 81 ? -4.207 -7.600 -8.326 1.00 88.25 81 GLN A O 1
ATOM 650 N N . PRO A 1 82 ? -5.875 -7.757 -6.844 1.00 86.94 82 PRO A N 1
ATOM 651 C CA . PRO A 1 82 ? -6.903 -7.972 -7.861 1.00 86.94 82 PRO A CA 1
ATOM 652 C C . PRO A 1 82 ? -7.203 -6.725 -8.705 1.00 86.94 82 PRO A C 1
ATOM 654 O O . PRO A 1 82 ? -7.913 -6.820 -9.704 1.00 86.94 82 PRO A O 1
ATOM 657 N N . SER A 1 83 ? -6.746 -5.537 -8.292 1.00 87.69 83 SER A N 1
ATOM 658 C CA . SER A 1 83 ? -7.083 -4.283 -8.968 1.00 87.69 83 SER A CA 1
ATOM 659 C C . SER A 1 83 ? -6.081 -3.162 -8.688 1.00 87.69 83 SER A C 1
ATOM 661 O O . SER A 1 83 ? -5.320 -3.216 -7.724 1.00 87.69 83 SER A O 1
ATOM 663 N N . LEU A 1 84 ? -6.137 -2.109 -9.510 1.00 87.88 84 LEU A N 1
ATOM 664 C CA . LEU A 1 84 ? -5.318 -0.899 -9.369 1.00 87.88 84 LEU A CA 1
ATOM 665 C C . LEU A 1 84 ? -5.741 -0.006 -8.186 1.00 87.88 84 LEU A C 1
ATOM 667 O O . LEU A 1 84 ? -5.044 0.954 -7.867 1.00 87.88 84 LEU A O 1
ATOM 671 N N . TRP A 1 85 ? -6.893 -0.262 -7.559 1.00 86.75 85 TRP A N 1
ATOM 672 C CA . TRP A 1 85 ? -7.475 0.630 -6.557 1.00 86.75 85 TRP A CA 1
ATOM 673 C C . TRP A 1 85 ? -8.085 -0.147 -5.395 1.00 86.75 85 TRP A C 1
ATOM 675 O O . TRP A 1 85 ? -9.091 -0.836 -5.551 1.00 86.75 85 TRP A O 1
ATOM 685 N N . CYS A 1 86 ? -7.541 0.055 -4.198 1.00 82.75 86 CYS A N 1
ATOM 686 C CA . CYS A 1 86 ? -8.135 -0.447 -2.964 1.00 82.75 86 CYS A CA 1
ATOM 687 C C . CYS A 1 86 ? -8.998 0.650 -2.328 1.00 82.75 86 CYS A C 1
ATOM 689 O O . CYS A 1 86 ? -8.481 1.577 -1.712 1.00 82.75 86 CYS A O 1
ATOM 691 N N . LYS A 1 87 ? -10.326 0.553 -2.470 1.00 77.62 87 LYS A N 1
ATOM 692 C CA . LYS A 1 87 ? -11.293 1.509 -1.896 1.00 77.62 87 LYS A CA 1
ATOM 693 C C . LYS A 1 87 ? -11.677 1.145 -0.458 1.00 77.62 87 LYS A C 1
ATOM 695 O O . LYS A 1 87 ? -12.805 0.750 -0.170 1.00 77.62 87 LYS A O 1
ATOM 700 N N . TRP A 1 88 ? -10.716 1.293 0.438 1.00 82.44 88 TRP A N 1
ATOM 701 C CA . TRP A 1 88 ? -10.862 1.089 1.878 1.00 82.44 88 TRP A CA 1
ATOM 702 C C . TRP A 1 88 ? -10.653 2.395 2.655 1.00 82.44 88 TRP A C 1
ATOM 704 O O . TRP A 1 88 ? -9.984 3.312 2.186 1.00 82.44 88 TRP A O 1
ATOM 714 N N . ARG A 1 89 ? -11.251 2.498 3.841 1.00 82.56 89 ARG A N 1
ATOM 715 C CA . ARG A 1 89 ? -11.068 3.604 4.792 1.00 82.56 89 ARG A CA 1
ATOM 716 C C . ARG A 1 89 ? -10.762 3.022 6.170 1.00 82.56 89 ARG A C 1
ATOM 718 O O . ARG A 1 89 ? -11.265 1.950 6.489 1.00 82.56 89 ARG A O 1
ATOM 725 N N . THR A 1 90 ? -9.975 3.715 6.991 1.00 83.75 90 THR A N 1
ATOM 726 C CA . THR A 1 90 ? -9.644 3.258 8.350 1.00 83.75 90 THR A CA 1
ATOM 727 C C . THR A 1 90 ? -9.609 4.404 9.359 1.00 83.75 90 THR A C 1
ATOM 729 O O . THR A 1 90 ? -9.301 5.543 8.995 1.00 83.75 90 THR A O 1
ATOM 732 N N . ASN A 1 91 ? -9.913 4.090 10.619 1.00 77.12 91 ASN A N 1
ATOM 733 C CA . ASN A 1 91 ? -9.936 5.011 11.755 1.00 77.12 91 ASN A CA 1
ATOM 734 C C . ASN A 1 91 ? -9.296 4.401 13.022 1.00 77.12 91 ASN A C 1
ATOM 736 O O . ASN A 1 91 ? -9.857 4.553 14.093 1.00 77.12 91 ASN A O 1
ATOM 740 N N . ASP A 1 92 ? -8.154 3.714 12.897 1.00 83.88 92 ASP A N 1
ATOM 741 C CA . ASP A 1 92 ? -7.400 3.007 13.962 1.00 83.88 92 ASP A CA 1
ATOM 742 C C . ASP A 1 92 ? -7.994 1.677 14.462 1.00 83.88 92 ASP A C 1
ATOM 744 O O . ASP A 1 92 ? -7.259 0.718 14.707 1.00 83.88 92 ASP A O 1
ATOM 748 N N . ARG A 1 93 ? -9.319 1.582 14.555 1.00 85.00 93 ARG A N 1
ATOM 749 C CA . ARG A 1 93 ? -10.036 0.419 15.105 1.00 85.00 93 ARG A CA 1
ATOM 750 C C . ARG A 1 93 ? -10.863 -0.339 14.092 1.00 85.00 93 ARG A C 1
ATOM 752 O O . ARG A 1 93 ? -11.303 -1.445 14.392 1.00 85.00 93 ARG A O 1
ATOM 759 N N . ALA A 1 94 ? -11.077 0.224 12.913 1.00 85.56 94 ALA A N 1
ATOM 760 C CA . ALA A 1 94 ? -11.831 -0.432 11.865 1.00 85.56 94 ALA A CA 1
ATOM 761 C C . ALA A 1 94 ? -11.213 -0.196 10.491 1.00 85.56 94 ALA A C 1
ATOM 763 O O . ALA A 1 94 ? -10.499 0.782 10.249 1.00 85.56 94 ALA A O 1
ATOM 764 N N . ILE A 1 95 ? -11.525 -1.107 9.578 1.00 85.88 95 ILE A N 1
ATOM 765 C CA . ILE A 1 95 ? -11.345 -0.922 8.141 1.00 85.88 95 ILE A CA 1
ATOM 766 C C . ILE A 1 95 ? -12.715 -1.129 7.508 1.00 85.88 95 ILE A C 1
ATOM 768 O O . ILE A 1 95 ? -13.365 -2.138 7.772 1.00 85.88 95 ILE A O 1
ATOM 772 N N . ALA A 1 96 ? -13.133 -0.182 6.675 1.00 85.44 96 ALA A N 1
ATOM 773 C CA . ALA A 1 96 ? -14.417 -0.184 5.986 1.00 85.44 96 ALA A CA 1
ATOM 774 C C . ALA A 1 96 ? -14.230 -0.091 4.467 1.00 85.44 96 ALA A C 1
ATOM 776 O O . ALA A 1 96 ? -13.266 0.518 3.996 1.00 85.44 96 ALA A O 1
ATOM 777 N N . TRP A 1 97 ? -15.168 -0.643 3.696 1.00 82.88 97 TRP A N 1
ATOM 778 C CA . TRP A 1 97 ? -15.192 -0.559 2.233 1.00 82.88 97 TRP A CA 1
ATOM 779 C C . TRP A 1 97 ? -16.584 -0.198 1.708 1.00 82.88 97 TRP A C 1
ATOM 781 O O . TRP A 1 97 ? -17.610 -0.563 2.282 1.00 82.88 97 TRP A O 1
ATOM 791 N N . SER A 1 98 ? -16.607 0.525 0.586 1.00 70.75 98 SER A N 1
ATOM 792 C CA . SER A 1 98 ? -17.821 0.839 -0.171 1.00 70.75 98 SER A CA 1
ATOM 793 C C . SER A 1 98 ? -17.476 1.075 -1.640 1.00 70.75 98 SER A C 1
ATOM 795 O O . SER A 1 98 ? -16.506 1.767 -1.962 1.00 70.75 98 SER A O 1
ATOM 797 N N . ILE A 1 99 ? -18.285 0.522 -2.545 1.00 62.44 99 ILE A N 1
ATOM 798 C CA . ILE A 1 99 ? -18.063 0.627 -3.993 1.00 62.44 99 ILE A CA 1
ATOM 799 C C . ILE A 1 99 ? -18.282 2.054 -4.544 1.00 62.44 99 ILE A C 1
ATOM 801 O O . ILE A 1 99 ? -17.621 2.446 -5.513 1.00 62.44 99 ILE A O 1
ATOM 805 N N . LEU A 1 100 ? -19.119 2.871 -3.886 1.00 57.19 100 LEU A N 1
ATOM 806 C CA . LEU A 1 100 ? -19.536 4.203 -4.362 1.00 57.19 100 LEU A CA 1
ATOM 807 C C . LEU A 1 100 ? -18.627 5.371 -3.948 1.00 57.19 100 LEU A C 1
ATOM 809 O O . LEU A 1 100 ? -18.886 6.503 -4.342 1.00 57.19 100 LEU A O 1
ATOM 813 N N . GLY A 1 101 ? -17.536 5.122 -3.220 1.00 52.72 101 GLY A N 1
ATOM 814 C CA . GLY A 1 101 ? -16.414 6.059 -3.067 1.00 52.72 101 GLY A CA 1
ATOM 815 C C . GLY A 1 101 ? -16.647 7.345 -2.257 1.00 52.72 101 GLY A C 1
ATOM 816 O O . GLY A 1 101 ? -15.722 7.745 -1.552 1.00 52.72 101 GLY A O 1
ATOM 817 N N . GLU A 1 102 ? -17.820 7.987 -2.288 1.00 49.81 102 GLU A N 1
ATOM 818 C CA . GLU A 1 102 ? -17.898 9.402 -1.881 1.00 49.81 102 GLU A CA 1
ATOM 819 C C . GLU A 1 102 ? -19.106 9.858 -1.058 1.00 49.81 102 GLU A C 1
ATOM 821 O O . GLU A 1 102 ? -18.986 10.908 -0.435 1.00 49.81 102 GLU A O 1
ATOM 826 N N . LYS A 1 103 ? -20.232 9.137 -0.973 1.00 42.91 103 LYS A N 1
ATOM 827 C CA . LYS A 1 103 ? -21.457 9.782 -0.450 1.00 42.91 103 LYS A CA 1
ATOM 828 C C . LYS A 1 103 ? -21.940 9.454 0.946 1.00 42.91 103 LYS A C 1
ATOM 830 O O . LYS A 1 103 ? -22.745 10.225 1.446 1.00 42.91 103 LYS A O 1
ATOM 835 N N . ASN A 1 104 ? -21.417 8.425 1.596 1.00 43.22 104 ASN A N 1
ATOM 836 C CA . ASN A 1 104 ? -21.887 8.095 2.931 1.00 43.22 104 ASN A CA 1
ATOM 837 C C . ASN A 1 104 ? -20.708 8.060 3.893 1.00 43.22 104 ASN A C 1
ATOM 839 O O . ASN A 1 104 ? -19.795 7.236 3.760 1.00 43.22 104 ASN A O 1
ATOM 843 N N . SER A 1 105 ? -20.706 8.977 4.851 1.00 49.97 105 SER A N 1
ATOM 844 C CA . SER A 1 105 ? -19.865 8.847 6.033 1.00 49.97 105 SER A CA 1
ATOM 845 C C . SER A 1 105 ? -20.380 7.635 6.794 1.00 49.97 105 SER A C 1
ATOM 847 O O . SER A 1 105 ? -21.347 7.727 7.530 1.00 49.97 105 SER A O 1
ATOM 849 N N . MET A 1 106 ? -19.795 6.461 6.566 1.00 51.38 106 MET A N 1
ATOM 850 C CA . MET A 1 106 ? -20.124 5.298 7.379 1.00 51.38 106 MET A CA 1
ATOM 851 C C . MET A 1 106 ? -19.572 5.553 8.781 1.00 51.38 106 MET A C 1
ATOM 853 O O . MET A 1 106 ? -18.363 5.743 8.943 1.00 51.38 106 MET A O 1
ATOM 857 N N . ASP A 1 107 ? -20.460 5.610 9.772 1.00 54.69 107 ASP A N 1
ATOM 858 C CA . ASP A 1 107 ? -20.092 5.663 11.178 1.00 54.69 107 ASP A CA 1
ATOM 859 C C . ASP A 1 107 ? -19.360 4.363 11.518 1.00 54.69 107 ASP A C 1
ATOM 861 O O . ASP A 1 107 ? -19.963 3.314 11.754 1.00 54.69 107 ASP A O 1
ATOM 865 N N . MET A 1 108 ? -18.032 4.434 11.525 1.00 55.75 108 MET A N 1
ATOM 866 C CA . MET A 1 108 ? -17.157 3.305 11.832 1.00 55.75 108 MET A CA 1
ATOM 867 C C . MET A 1 108 ? -17.249 2.856 13.301 1.00 55.75 108 MET A C 1
ATOM 869 O O . MET A 1 108 ? -16.581 1.892 13.668 1.00 55.75 108 MET A O 1
ATOM 873 N N . SER A 1 109 ? -18.052 3.527 14.140 1.00 54.28 109 SER A N 1
ATOM 874 C CA . SER A 1 109 ? -18.367 3.075 15.498 1.00 54.28 109 SER A CA 1
ATOM 875 C C . SER A 1 109 ? -19.603 2.169 15.573 1.00 54.28 109 SER A C 1
ATOM 877 O O . SER A 1 109 ? -19.632 1.287 16.426 1.00 54.28 109 SER A O 1
ATOM 879 N N . ASN A 1 110 ? -20.575 2.312 14.658 1.00 48.47 110 ASN A N 1
ATOM 880 C CA . ASN A 1 110 ? -21.860 1.593 14.720 1.00 48.47 110 ASN A CA 1
ATOM 881 C C . ASN A 1 110 ? -22.292 0.908 13.411 1.00 48.47 110 ASN A C 1
ATOM 883 O O . ASN A 1 110 ? -23.366 0.314 13.356 1.00 48.47 110 ASN A O 1
ATOM 887 N N . GLY A 1 111 ? -21.498 0.986 12.340 1.00 49.22 111 GLY A N 1
ATOM 888 C CA . GLY A 1 111 ? -21.830 0.363 11.055 1.00 49.22 111 GLY A CA 1
ATOM 889 C C . GLY A 1 111 ? -22.989 1.022 10.301 1.00 49.22 111 GLY A C 1
ATOM 890 O O . GLY A 1 111 ? 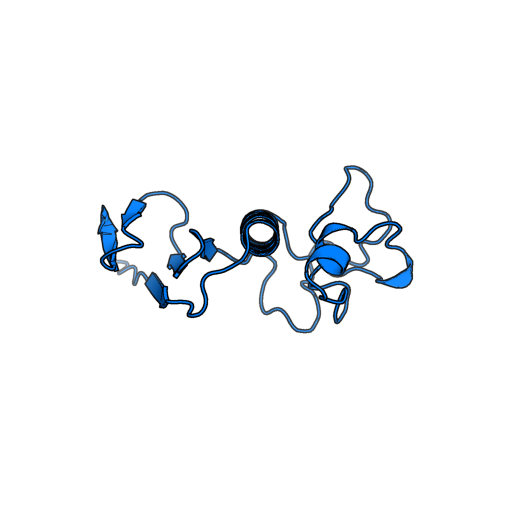-23.421 0.496 9.276 1.00 49.22 111 GLY A O 1
ATOM 891 N N . SER A 1 112 ? -23.485 2.162 10.783 1.00 41.38 112 SER A N 1
ATOM 892 C CA . SER A 1 112 ? -24.560 2.917 10.142 1.00 41.38 112 SER A CA 1
ATOM 893 C C . SER A 1 112 ? -24.018 3.863 9.075 1.00 41.38 112 SER A C 1
ATOM 895 O O . SER A 1 112 ? -22.985 4.508 9.238 1.00 41.38 112 SER A O 1
ATOM 897 N N . ILE A 1 113 ? -24.740 3.936 7.965 1.00 46.50 113 ILE A N 1
ATOM 898 C CA . ILE A 1 113 ? -24.514 4.863 6.858 1.00 46.50 113 ILE A CA 1
ATOM 899 C C . ILE A 1 113 ? -25.100 6.225 7.278 1.00 46.50 113 ILE A C 1
ATOM 901 O O . ILE A 1 113 ? -26.304 6.287 7.520 1.00 46.50 113 ILE A O 1
ATOM 905 N N . ILE A 1 114 ? -24.275 7.275 7.402 1.00 49.56 114 ILE A N 1
ATOM 906 C CA . ILE A 1 114 ? -24.724 8.672 7.583 1.00 49.56 114 ILE A CA 1
ATOM 907 C C . ILE A 1 114 ? -24.769 9.362 6.221 1.00 49.56 114 ILE A C 1
ATOM 909 O O . ILE A 1 114 ? -23.734 9.272 5.508 1.00 49.56 114 ILE A O 1
#